Protein AF-A0A354J8F4-F1 (afdb_monomer_lite)

Foldseek 3Di:
DPDDPPDDQADDDWDWDAAQQGIAIPVPGHDGRHHPVNVVDDPPDDDDDDDDADPPDPDPDDDDDDEAPGHDDRHHDDDDDDDDDPVVD

pLDDT: mean 89.13, std 8.0, range [50.72, 97.62]

Radius of gyration: 17.04 Å; chains: 1; bounding box: 40×31×51 Å

Secondary structure (DSSP, 8-state)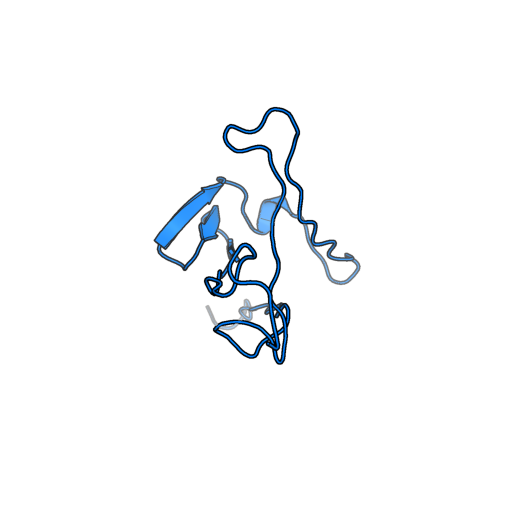:
--S-TTS--------EEEETTEEEETTTEEEE---TTTTT--TT----------TTSTT-S------TTSSSS------------GGG-

Structure (mmCIF, N/CA/C/O backbone):
data_AF-A0A354J8F4-F1
#
_entry.id   AF-A0A354J8F4-F1
#
loop_
_atom_site.group_PDB
_atom_site.id
_atom_site.type_symbol
_atom_site.label_atom_id
_atom_site.label_alt_id
_atom_site.label_comp_id
_atom_site.label_asym_id
_atom_site.label_entity_id
_atom_site.label_seq_id
_atom_site.pdbx_PDB_ins_code
_atom_site.Cartn_x
_atom_site.Cartn_y
_atom_site.Cartn_z
_atom_site.occupancy
_atom_site.B_iso_or_equiv
_atom_site.auth_seq_id
_atom_site.auth_comp_id
_atom_site.auth_asym_id
_atom_site.auth_atom_id
_atom_site.pdbx_PDB_model_num
ATOM 1 N N . GLN A 1 1 ? 20.345 -8.529 -23.845 1.00 61.41 1 GLN A N 1
ATOM 2 C CA . GLN A 1 1 ? 20.094 -7.640 -22.693 1.00 61.41 1 GLN A CA 1
ATOM 3 C C . GLN A 1 1 ? 18.645 -7.829 -22.272 1.00 61.41 1 GLN A C 1
ATOM 5 O O . GLN A 1 1 ? 17.790 -7.785 -23.144 1.00 61.41 1 GLN A O 1
ATOM 10 N N . TRP A 1 2 ? 18.391 -8.141 -20.999 1.00 76.38 2 TRP A N 1
ATOM 11 C CA . TRP A 1 2 ? 17.062 -8.533 -20.501 1.00 76.38 2 TRP A CA 1
ATOM 12 C C . TRP A 1 2 ? 16.182 -7.332 -20.100 1.00 76.38 2 TRP A C 1
ATOM 14 O O . TRP A 1 2 ? 14.983 -7.365 -20.351 1.00 76.38 2 TRP A O 1
ATOM 24 N N . TRP A 1 3 ? 16.772 -6.237 -19.595 1.00 79.69 3 TRP A N 1
ATOM 25 C CA . TRP A 1 3 ? 16.065 -4.988 -19.269 1.00 79.69 3 TRP A CA 1
ATOM 26 C C . TRP A 1 3 ? 16.924 -3.742 -19.592 1.00 79.69 3 TRP A C 1
ATOM 28 O O . TRP A 1 3 ? 18.153 -3.810 -19.457 1.00 79.69 3 TRP A O 1
ATOM 38 N N . PRO A 1 4 ? 16.347 -2.613 -20.059 1.00 84.69 4 PRO A N 1
ATOM 39 C CA . PRO A 1 4 ? 17.101 -1.387 -20.333 1.00 84.69 4 PRO A CA 1
ATOM 40 C C . PRO A 1 4 ? 17.666 -0.746 -19.061 1.00 84.69 4 PRO A C 1
ATOM 42 O O . PRO A 1 4 ? 16.934 -0.510 -18.105 1.00 84.69 4 PRO A O 1
ATOM 45 N N . GLU A 1 5 ? 18.940 -0.347 -19.087 1.00 82.50 5 GLU A N 1
ATOM 46 C CA . GLU A 1 5 ? 19.608 0.269 -17.924 1.00 82.50 5 GLU A CA 1
ATOM 47 C C . GLU A 1 5 ? 18.980 1.598 -17.480 1.00 82.50 5 GLU A C 1
ATOM 49 O O . GLU A 1 5 ? 19.114 2.004 -16.331 1.00 82.50 5 GLU A O 1
ATOM 54 N N . ARG A 1 6 ? 18.278 2.276 -18.394 1.00 84.69 6 ARG A N 1
ATOM 55 C CA . ARG A 1 6 ? 17.610 3.561 -18.136 1.00 84.69 6 ARG A CA 1
ATOM 56 C C . ARG A 1 6 ? 16.293 3.428 -17.372 1.00 84.69 6 ARG A C 1
ATOM 58 O O . ARG A 1 6 ? 15.701 4.447 -17.032 1.00 84.69 6 ARG A O 1
ATOM 65 N N . LEU A 1 7 ? 15.800 2.207 -17.173 1.00 83.88 7 LEU A N 1
ATOM 66 C CA . LEU A 1 7 ? 14.570 1.941 -16.436 1.00 83.88 7 LEU A CA 1
ATOM 67 C C . LEU A 1 7 ? 14.891 1.510 -15.003 1.00 83.88 7 LEU A C 1
ATOM 69 O O . LEU A 1 7 ? 15.980 1.013 -14.718 1.00 83.88 7 LEU A O 1
ATOM 73 N N . ASN A 1 8 ? 13.918 1.683 -14.107 1.00 83.12 8 ASN A N 1
ATOM 74 C CA . ASN A 1 8 ? 14.040 1.254 -12.717 1.00 83.12 8 ASN A CA 1
ATOM 75 C C . ASN A 1 8 ? 14.277 -0.266 -12.662 1.00 83.12 8 ASN A C 1
ATOM 77 O O . ASN A 1 8 ? 13.530 -1.032 -13.272 1.00 83.12 8 ASN A O 1
ATOM 81 N N . GLN A 1 9 ? 15.326 -0.677 -11.948 1.00 82.81 9 GLN A N 1
ATOM 82 C CA . GLN A 1 9 ? 15.747 -2.081 -11.791 1.00 82.81 9 GLN A CA 1
ATOM 83 C C . GLN A 1 9 ? 15.674 -2.568 -10.338 1.00 82.81 9 GLN A C 1
ATOM 85 O O . GLN A 1 9 ? 15.668 -3.770 -10.099 1.00 82.81 9 GLN A O 1
ATOM 90 N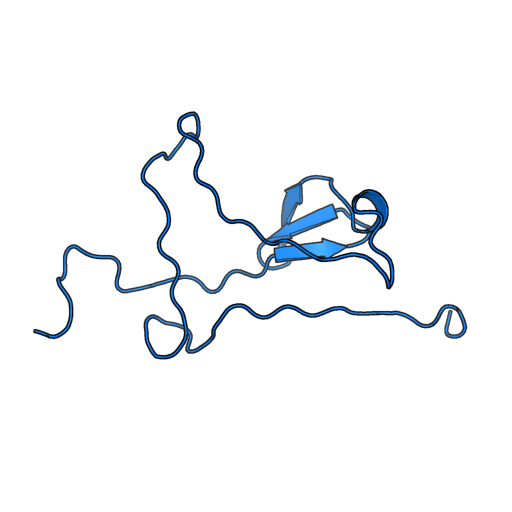 N . TYR A 1 10 ? 15.594 -1.629 -9.395 1.00 86.06 10 TYR A N 1
ATOM 91 C CA . TYR A 1 10 ? 15.576 -1.868 -7.958 1.00 86.06 10 TYR A CA 1
ATOM 92 C C . TYR A 1 10 ? 14.354 -1.180 -7.350 1.00 86.06 10 TYR A C 1
ATOM 94 O O . TYR A 1 10 ? 13.913 -0.131 -7.836 1.00 86.06 10 TYR A O 1
ATOM 102 N N . GLY A 1 11 ? 13.808 -1.760 -6.290 1.00 87.62 11 GLY A N 1
ATOM 103 C CA . GLY A 1 11 ? 12.591 -1.315 -5.631 1.00 87.62 11 GLY A CA 1
ATOM 104 C C . GLY A 1 11 ? 12.642 -1.575 -4.131 1.00 87.62 11 GLY A C 1
ATOM 105 O O . GLY A 1 11 ? 13.152 -2.587 -3.668 1.00 87.62 11 GLY A O 1
ATOM 106 N N . LEU A 1 12 ? 12.078 -0.654 -3.353 1.00 91.62 12 LEU A N 1
ATOM 107 C CA . LEU A 1 12 ? 11.978 -0.809 -1.904 1.00 91.62 12 LEU A CA 1
ATOM 108 C C . LEU A 1 12 ? 10.724 -1.612 -1.547 1.00 91.62 12 LEU A C 1
ATOM 110 O O . LEU A 1 12 ? 9.634 -1.278 -2.015 1.00 91.62 12 LEU A O 1
ATOM 114 N N . LEU A 1 13 ? 10.842 -2.594 -0.649 1.00 94.31 13 LEU A N 1
ATOM 115 C CA . LEU A 1 13 ? 9.669 -3.157 0.016 1.00 94.31 13 LEU A CA 1
ATOM 116 C C . LEU A 1 13 ? 9.117 -2.137 1.011 1.00 94.31 13 LEU A C 1
ATOM 118 O O . LEU A 1 13 ? 9.785 -1.789 1.984 1.00 94.31 13 LEU A O 1
ATOM 122 N N . LYS A 1 14 ? 7.893 -1.672 0.762 1.00 94.25 14 LYS A N 1
ATOM 123 C CA . LYS A 1 14 ? 7.191 -0.726 1.632 1.00 94.25 14 LYS A CA 1
ATOM 124 C C . LYS A 1 14 ? 6.033 -1.391 2.352 1.00 94.25 14 LYS A C 1
ATOM 126 O O . LYS A 1 14 ? 5.253 -2.117 1.738 1.00 94.25 14 LYS A O 1
ATOM 131 N N . THR A 1 15 ? 5.914 -1.110 3.647 1.00 95.94 15 THR A N 1
ATOM 132 C CA . THR A 1 15 ? 4.795 -1.573 4.475 1.00 95.94 15 THR A CA 1
ATOM 133 C C . THR A 1 15 ? 3.976 -0.378 4.933 1.00 95.94 15 THR A C 1
ATOM 135 O O . THR A 1 15 ? 4.479 0.455 5.677 1.00 95.94 15 THR A O 1
ATOM 138 N N . LEU A 1 16 ? 2.716 -0.304 4.507 1.00 96.38 16 LEU A N 1
ATOM 139 C CA . LEU A 1 16 ? 1.745 0.660 5.021 1.00 96.38 16 LEU A CA 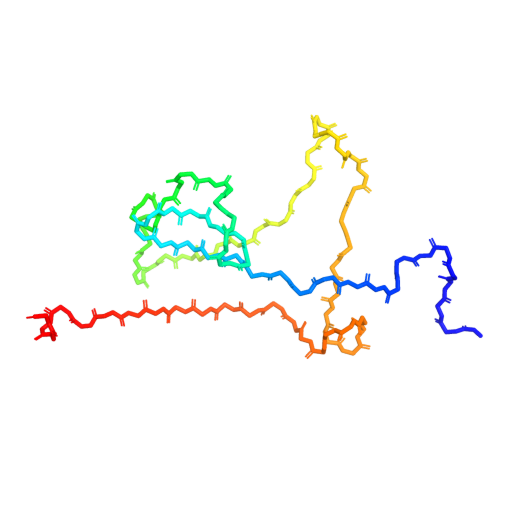1
ATOM 140 C C . LEU A 1 16 ? 0.970 0.012 6.173 1.00 96.38 16 LEU A C 1
ATOM 142 O O . LEU A 1 16 ? 0.422 -1.078 6.006 1.00 96.38 16 LEU A O 1
ATOM 146 N N . ILE A 1 17 ? 0.926 0.672 7.326 1.00 96.50 17 ILE A N 1
ATOM 147 C CA . ILE A 1 17 ? 0.212 0.206 8.517 1.00 96.50 17 ILE A CA 1
ATOM 148 C C . ILE A 1 17 ? -0.812 1.269 8.894 1.00 96.50 17 ILE A C 1
ATOM 150 O O . ILE A 1 17 ? -0.472 2.445 8.981 1.00 96.50 17 ILE A O 1
ATOM 154 N N . ILE A 1 18 ? -2.050 0.837 9.128 1.00 96.06 18 ILE A N 1
ATOM 155 C CA . ILE A 1 18 ? -3.138 1.668 9.644 1.00 96.06 18 ILE A CA 1
ATOM 156 C C . ILE A 1 18 ? -3.604 1.015 10.943 1.00 96.06 18 ILE A C 1
ATOM 158 O O . ILE A 1 18 ? -3.980 -0.159 10.942 1.00 96.06 18 ILE A O 1
ATOM 162 N N . ASN A 1 19 ? -3.525 1.742 12.053 1.00 94.56 19 ASN A N 1
ATOM 163 C CA . ASN A 1 19 ? -3.914 1.264 13.378 1.00 94.56 19 ASN A CA 1
ATOM 164 C C . ASN A 1 19 ? -4.628 2.377 14.166 1.00 94.56 19 ASN A C 1
ATOM 166 O O . ASN A 1 19 ? -4.961 3.420 13.606 1.00 94.56 19 ASN A O 1
ATOM 170 N N . SER A 1 20 ? -4.876 2.156 15.456 1.00 93.94 20 SER A N 1
ATOM 171 C CA . SER A 1 20 ? -5.553 3.122 16.332 1.00 93.94 20 SER A CA 1
ATOM 172 C C . SER A 1 20 ? -4.734 4.383 16.647 1.00 93.94 20 SER A C 1
ATOM 174 O O . SER A 1 20 ? -5.264 5.331 17.214 1.00 93.94 20 SER A O 1
ATOM 176 N N . GLU A 1 21 ? -3.435 4.400 16.333 1.00 93.94 21 GLU A N 1
ATOM 177 C CA . GLU A 1 21 ? -2.540 5.548 16.547 1.00 93.94 21 GLU A CA 1
ATOM 178 C C . GLU A 1 21 ? -2.364 6.401 15.279 1.00 93.94 21 GLU A C 1
ATOM 180 O O . GLU A 1 21 ? -1.905 7.541 15.359 1.00 93.94 21 GLU A O 1
ATOM 185 N N . GLY A 1 22 ? -2.725 5.867 14.108 1.00 96.25 22 GLY A N 1
ATOM 186 C CA . GLY A 1 22 ? -2.663 6.563 12.827 1.00 96.25 22 GLY A CA 1
ATOM 187 C C . GLY A 1 22 ? -2.185 5.670 11.684 1.00 96.25 22 GLY A C 1
ATOM 188 O O . GLY A 1 22 ? -2.256 4.439 11.739 1.00 96.25 22 GLY A O 1
ATOM 189 N N . THR A 1 23 ? -1.675 6.309 10.631 1.00 97.62 23 THR A N 1
ATOM 190 C CA . THR A 1 23 ? -1.135 5.635 9.447 1.00 97.62 23 THR A CA 1
ATOM 191 C C . THR 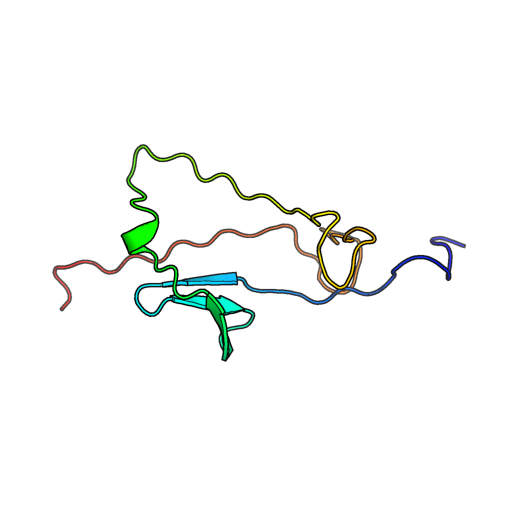A 1 23 ? 0.363 5.887 9.330 1.00 97.62 23 THR A C 1
ATOM 193 O O . THR A 1 23 ? 0.811 7.037 9.259 1.00 97.62 23 THR A O 1
ATOM 196 N N . CYS A 1 24 ? 1.152 4.818 9.250 1.00 97.06 24 CYS A N 1
ATOM 197 C CA . CYS A 1 24 ? 2.604 4.893 9.137 1.00 97.06 24 CYS A CA 1
ATOM 198 C C . CYS A 1 24 ? 3.162 4.012 8.015 1.00 97.06 24 CYS A C 1
ATOM 200 O O . CYS A 1 24 ? 2.538 3.046 7.569 1.00 97.06 24 CYS A O 1
ATOM 202 N N . ILE A 1 25 ? 4.359 4.368 7.553 1.00 96.25 25 ILE A N 1
ATOM 203 C CA . ILE A 1 25 ? 5.155 3.572 6.621 1.00 96.25 25 ILE A CA 1
ATOM 204 C C . ILE A 1 25 ? 6.345 2.962 7.360 1.00 96.25 25 ILE A C 1
ATOM 206 O O . ILE A 1 25 ? 6.990 3.608 8.190 1.00 96.25 25 ILE A O 1
ATOM 210 N N . ASP A 1 26 ? 6.613 1.696 7.043 1.00 95.31 26 ASP A N 1
ATOM 211 C CA . ASP A 1 26 ? 7.741 0.893 7.522 1.00 95.31 26 ASP A CA 1
ATOM 212 C C . ASP A 1 26 ? 7.833 0.819 9.062 1.00 95.31 26 ASP A C 1
ATOM 214 O O . ASP A 1 26 ? 8.899 0.589 9.626 1.00 95.31 26 ASP A O 1
ATOM 218 N N . GLY A 1 27 ? 6.703 1.020 9.754 1.00 87.12 27 GLY A N 1
ATOM 219 C CA . GLY A 1 27 ? 6.571 0.919 11.212 1.00 87.12 27 GLY A CA 1
ATOM 220 C C . GLY A 1 27 ? 7.192 2.058 12.026 1.00 87.12 27 GLY A C 1
ATOM 221 O O . GLY A 1 27 ? 7.065 2.043 13.246 1.00 87.12 27 GLY A O 1
ATOM 222 N N . GLY A 1 28 ? 7.847 3.035 11.392 1.00 86.00 28 GLY A N 1
ATOM 223 C CA . GLY A 1 28 ? 8.569 4.103 12.098 1.00 86.00 28 GLY A CA 1
ATOM 224 C C . GLY A 1 28 ? 8.152 5.526 11.733 1.00 86.00 28 GLY A C 1
ATOM 225 O O . GLY A 1 28 ? 8.316 6.433 12.545 1.00 86.00 28 GLY A O 1
ATOM 226 N N . SER A 1 29 ? 7.622 5.755 10.529 1.00 91.88 29 SER A N 1
ATOM 227 C CA . SER A 1 29 ? 7.294 7.105 10.058 1.00 91.88 29 SER A CA 1
ATOM 228 C C . SER A 1 29 ? 5.792 7.275 9.895 1.00 91.88 29 SER A C 1
ATOM 230 O O . SER A 1 29 ? 5.206 6.734 8.959 1.00 91.88 29 SER A O 1
ATOM 232 N N . THR A 1 30 ? 5.167 8.042 10.789 1.00 94.81 30 THR A N 1
ATOM 233 C CA . THR A 1 30 ? 3.767 8.457 10.640 1.00 94.81 30 THR A CA 1
ATOM 234 C C . THR A 1 30 ? 3.633 9.382 9.437 1.00 94.81 30 THR A C 1
ATOM 236 O O . THR A 1 30 ? 4.354 10.373 9.325 1.00 94.81 30 THR A O 1
ATOM 239 N N . ILE A 1 31 ? 2.709 9.051 8.538 1.00 95.81 31 ILE A N 1
ATOM 240 C CA . ILE A 1 31 ? 2.456 9.800 7.300 1.00 95.81 31 ILE A CA 1
ATOM 241 C C . ILE A 1 31 ? 1.048 10.403 7.245 1.00 95.81 31 ILE A C 1
ATOM 243 O O . ILE A 1 31 ? 0.800 11.285 6.430 1.00 95.81 31 ILE A O 1
ATOM 247 N N . SER A 1 32 ? 0.129 9.944 8.099 1.00 96.62 32 SER A N 1
ATOM 248 C CA . SER A 1 32 ? -1.208 10.517 8.261 1.00 96.62 32 SER A CA 1
ATOM 249 C C . SER A 1 32 ? -1.743 10.232 9.665 1.00 96.62 32 SER A C 1
ATOM 251 O O . SER A 1 32 ? -1.392 9.221 10.276 1.00 96.62 32 SER A O 1
ATOM 253 N N . SER A 1 33 ? -2.613 11.111 10.164 1.00 97.25 33 SER A N 1
ATOM 254 C CA . SER A 1 33 ? -3.361 10.913 11.409 1.00 97.25 33 SER A CA 1
ATOM 255 C C . SER A 1 33 ? -4.568 9.983 11.254 1.00 97.25 33 SER A C 1
ATOM 257 O O . SER A 1 33 ? -5.204 9.683 12.254 1.00 97.25 33 SER A O 1
ATOM 259 N N . THR A 1 34 ? -4.900 9.551 10.031 1.00 97.62 34 THR A N 1
ATOM 260 C CA . THR A 1 34 ? -6.015 8.627 9.769 1.00 97.62 34 THR A CA 1
ATOM 261 C C . THR A 1 34 ? -5.809 7.310 10.510 1.00 97.62 34 THR A C 1
ATOM 263 O O . THR A 1 34 ? -4.788 6.647 10.300 1.00 97.62 34 THR A O 1
ATOM 266 N N . THR A 1 35 ? -6.776 6.925 11.339 1.00 96.94 35 THR A N 1
ATOM 267 C CA . THR A 1 35 ? -6.753 5.676 12.109 1.00 96.94 35 THR A CA 1
ATOM 268 C C . THR A 1 35 ? -7.613 4.588 11.463 1.00 96.94 35 THR A C 1
ATOM 270 O O . THR A 1 35 ? -8.316 4.818 10.477 1.00 96.94 35 THR A O 1
ATOM 273 N N . ILE A 1 36 ? -7.562 3.369 12.008 1.00 94.12 36 ILE A N 1
ATOM 274 C CA . ILE A 1 36 ? -8.420 2.267 11.548 1.00 94.12 36 ILE A CA 1
ATOM 275 C C . ILE A 1 36 ? -9.905 2.523 11.852 1.00 94.12 36 ILE A C 1
ATOM 277 O O . ILE A 1 36 ? -10.770 2.104 11.085 1.00 94.12 36 ILE A O 1
ATOM 281 N N . GLU A 1 37 ? -10.205 3.250 12.930 1.00 94.56 37 GLU A N 1
ATOM 282 C CA . GLU A 1 37 ? -11.562 3.644 13.309 1.00 94.56 37 GLU A CA 1
ATOM 283 C C . GLU A 1 37 ? -12.158 4.652 12.318 1.00 94.56 37 GLU A C 1
ATOM 285 O O . GLU A 1 37 ? -13.337 4.539 11.981 1.00 94.56 37 GLU A O 1
ATOM 290 N N . ASP A 1 38 ? -11.343 5.572 11.785 1.00 96.62 38 ASP A N 1
ATOM 291 C CA . ASP A 1 38 ? -11.774 6.553 10.776 1.00 96.62 38 ASP A CA 1
ATOM 292 C C . ASP A 1 38 ? -12.256 5.891 9.477 1.00 96.62 38 ASP A C 1
ATOM 294 O O . ASP A 1 38 ? -13.099 6.439 8.765 1.00 96.62 38 ASP A O 1
ATOM 298 N N . LEU A 1 39 ? -11.726 4.706 9.152 1.00 93.81 39 LEU A N 1
ATOM 299 C CA . LEU A 1 39 ? -12.092 3.972 7.940 1.00 93.81 39 LEU A CA 1
ATOM 300 C C . LEU A 1 39 ? -13.453 3.273 8.048 1.00 93.81 39 LEU A C 1
ATOM 302 O O . LEU A 1 39 ? -13.999 2.883 7.017 1.00 93.81 39 LEU A O 1
ATOM 306 N N . ALA A 1 40 ? -13.982 3.100 9.267 1.00 92.31 40 ALA A N 1
ATOM 307 C CA . ALA A 1 40 ? -15.273 2.466 9.547 1.00 92.31 40 ALA A CA 1
ATOM 308 C C . ALA A 1 40 ? -15.488 1.120 8.815 1.00 92.31 40 ALA A C 1
ATOM 310 O O . ALA A 1 40 ? -16.584 0.824 8.340 1.00 92.31 40 ALA A O 1
ATOM 311 N N . ILE A 1 41 ? -14.429 0.309 8.705 1.00 90.94 41 ILE A N 1
ATOM 312 C CA . ILE A 1 41 ? -14.456 -0.976 7.993 1.00 90.94 41 ILE A CA 1
ATOM 313 C C . ILE A 1 41 ? -15.172 -2.025 8.846 1.00 90.94 41 ILE A C 1
ATOM 315 O O . ILE A 1 41 ? -14.813 -2.260 10.000 1.00 90.94 41 ILE A O 1
ATOM 319 N N . ASP A 1 42 ? -16.134 -2.713 8.240 1.00 89.44 42 ASP A N 1
ATOM 320 C CA . ASP A 1 42 ? -16.843 -3.848 8.827 1.00 89.44 42 ASP A CA 1
ATOM 321 C C . ASP A 1 42 ? -16.808 -5.093 7.921 1.00 89.44 42 ASP A C 1
ATOM 323 O O . ASP A 1 42 ? -16.172 -5.119 6.867 1.00 89.44 42 ASP A O 1
ATOM 327 N N . TYR A 1 43 ? -17.511 -6.152 8.330 1.00 87.94 43 TYR A N 1
ATOM 328 C CA . TYR A 1 43 ? -17.560 -7.433 7.615 1.00 87.94 43 TYR A CA 1
ATOM 329 C C . TYR A 1 43 ? -18.202 -7.361 6.218 1.00 87.94 43 TYR A C 1
ATOM 331 O O . TYR A 1 43 ? -18.088 -8.313 5.447 1.00 87.94 43 TYR A O 1
ATOM 339 N N . SER A 1 44 ? -18.902 -6.271 5.898 1.00 94.19 44 SER A N 1
ATOM 340 C CA . SER A 1 44 ? -19.552 -6.044 4.604 1.00 94.19 44 SER A CA 1
ATOM 341 C C . SER A 1 44 ? -18.736 -5.139 3.677 1.00 94.19 44 SER A C 1
ATOM 343 O O . SER A 1 44 ? -19.039 -5.004 2.490 1.00 94.19 44 SER A O 1
ATOM 345 N N . SER A 1 45 ? -17.685 -4.523 4.212 1.00 93.06 45 SER A N 1
ATOM 346 C CA . SER A 1 45 ? -16.898 -3.512 3.526 1.00 93.06 45 SER A CA 1
ATOM 347 C C . SER A 1 45 ? -15.976 -4.121 2.468 1.00 93.06 45 SER A C 1
ATOM 349 O O . SER A 1 45 ? -15.272 -5.102 2.702 1.00 93.06 45 SER A O 1
ATOM 351 N N . THR A 1 46 ? -15.929 -3.498 1.289 1.00 93.69 46 THR A N 1
ATOM 352 C CA . THR A 1 46 ? -14.933 -3.813 0.255 1.00 93.69 46 THR A CA 1
ATOM 353 C C . THR A 1 46 ? -13.751 -2.859 0.377 1.00 93.69 46 THR A C 1
ATOM 355 O O . THR A 1 46 ? -13.916 -1.645 0.271 1.00 93.69 46 THR A O 1
ATOM 358 N N . ILE A 1 47 ? -12.545 -3.399 0.547 1.00 90.75 47 ILE A N 1
ATOM 359 C CA . ILE A 1 47 ? -11.327 -2.591 0.651 1.00 90.75 47 ILE A CA 1
ATOM 360 C C . ILE A 1 47 ? -10.795 -2.299 -0.753 1.00 90.75 47 ILE A C 1
ATOM 362 O O . ILE A 1 47 ? -10.347 -3.197 -1.464 1.00 90.75 47 ILE A O 1
ATOM 366 N N . THR A 1 48 ? -10.819 -1.024 -1.143 1.00 92.69 48 THR A N 1
ATOM 367 C CA . THR A 1 48 ? -10.183 -0.554 -2.380 1.00 92.69 48 THR A CA 1
ATOM 368 C C . THR A 1 48 ? -8.835 0.066 -2.050 1.00 92.69 48 THR A C 1
ATOM 370 O O . THR A 1 48 ? -8.773 1.088 -1.372 1.00 92.69 48 THR A O 1
ATOM 373 N N . PHE A 1 49 ? -7.758 -0.522 -2.567 1.00 91.69 49 PHE A N 1
ATOM 374 C CA . PHE A 1 49 ? -6.417 0.040 -2.449 1.00 91.69 49 PHE A CA 1
ATOM 375 C C . PHE A 1 49 ? -5.994 0.670 -3.778 1.00 91.69 49 PHE A C 1
ATOM 377 O O . PHE A 1 49 ? -5.997 0.004 -4.815 1.00 91.69 49 PHE A O 1
ATOM 384 N N . ARG A 1 50 ? -5.669 1.966 -3.758 1.00 93.31 50 ARG A N 1
ATOM 385 C CA . ARG A 1 50 ? -5.332 2.751 -4.951 1.00 93.31 50 ARG A CA 1
ATOM 386 C C . ARG A 1 50 ? -3.964 3.398 -4.796 1.00 93.31 50 ARG A C 1
ATOM 388 O O . ARG A 1 50 ? -3.687 4.025 -3.781 1.00 93.31 50 ARG A O 1
ATOM 395 N N . PHE A 1 51 ? -3.168 3.308 -5.854 1.00 91.94 51 PHE A N 1
ATOM 396 C CA . PHE A 1 51 ? -1.969 4.115 -6.036 1.00 91.94 51 PHE A CA 1
ATOM 397 C C . PHE A 1 51 ? -2.282 5.262 -6.989 1.00 91.94 51 PHE A C 1
ATOM 399 O O . PHE A 1 51 ? -2.848 5.041 -8.061 1.00 91.94 51 PHE A O 1
ATOM 406 N N . GLU A 1 52 ? -1.901 6.478 -6.618 1.00 92.31 52 GLU A N 1
ATOM 407 C CA . GLU A 1 52 ? -2.045 7.651 -7.472 1.00 92.31 52 GLU A CA 1
ATOM 408 C C . GLU A 1 52 ? -0.860 8.601 -7.304 1.00 92.31 52 GLU A C 1
ATOM 410 O O . GLU A 1 52 ? -0.268 8.702 -6.232 1.00 92.31 52 GLU A O 1
ATOM 415 N N . VAL A 1 53 ? -0.512 9.293 -8.391 1.00 92.56 53 VAL A N 1
ATOM 416 C CA . VAL A 1 53 ? 0.482 10.373 -8.397 1.00 92.56 53 VAL A CA 1
ATOM 417 C C . VAL A 1 53 ? -0.205 11.621 -8.959 1.00 92.56 53 VAL A C 1
ATOM 419 O O . VAL A 1 53 ? -0.230 11.801 -10.181 1.00 92.56 53 VAL A O 1
ATOM 422 N N . PRO A 1 54 ? -0.834 12.447 -8.100 1.00 91.38 54 PRO A N 1
ATOM 423 C CA . PRO A 1 54 ? -1.493 13.676 -8.530 1.00 91.38 54 PRO A CA 1
ATOM 424 C C . PRO A 1 54 ? -0.539 14.637 -9.257 1.00 91.38 54 PRO A C 1
ATOM 426 O O . PRO A 1 54 ? 0.670 14.674 -9.000 1.00 91.38 54 PRO A O 1
ATOM 429 N N . LYS A 1 55 ? -1.082 15.422 -10.194 1.00 91.00 55 LYS A N 1
ATOM 430 C CA . LYS A 1 55 ? -0.295 16.333 -11.051 1.00 91.00 55 LYS A CA 1
ATOM 431 C C . LYS A 1 55 ? 0.352 17.483 -10.280 1.00 91.00 55 LYS A C 1
ATOM 433 O O . LYS A 1 55 ? 1.344 18.037 -10.735 1.00 91.00 55 LYS A O 1
ATOM 438 N N . ASP A 1 56 ? -0.238 17.835 -9.150 1.00 90.94 56 ASP A N 1
ATOM 439 C CA . ASP A 1 56 ? 0.152 18.894 -8.226 1.00 90.94 56 ASP A CA 1
ATOM 440 C C . ASP A 1 56 ? 1.071 18.399 -7.096 1.00 90.94 56 ASP A C 1
ATOM 442 O O . ASP A 1 56 ? 1.434 19.172 -6.212 1.00 90.94 56 ASP A O 1
ATOM 446 N N . THR A 1 57 ? 1.497 17.131 -7.124 1.00 87.00 57 THR A N 1
ATOM 447 C CA . THR A 1 57 ? 2.510 16.634 -6.184 1.00 87.00 57 THR A CA 1
ATOM 448 C C . THR A 1 57 ? 3.893 17.218 -6.457 1.00 87.00 57 THR A C 1
ATOM 450 O O . THR A 1 57 ? 4.253 17.524 -7.593 1.00 87.00 57 THR A O 1
ATOM 453 N N . ALA A 1 58 ? 4.714 17.299 -5.404 1.00 87.25 58 ALA A N 1
ATOM 454 C CA . ALA A 1 58 ? 6.092 17.785 -5.496 1.00 87.25 58 ALA A CA 1
ATOM 455 C C . ALA A 1 58 ? 6.967 16.981 -6.479 1.00 87.25 58 ALA A C 1
ATOM 457 O O . ALA A 1 58 ? 7.897 17.534 -7.056 1.00 87.25 58 ALA A O 1
ATOM 458 N N . ASN A 1 59 ? 6.670 15.690 -6.671 1.00 83.88 59 ASN A N 1
ATOM 459 C CA . ASN A 1 59 ? 7.408 14.787 -7.555 1.00 83.88 59 ASN A CA 1
ATOM 460 C C . ASN A 1 59 ? 6.444 14.100 -8.532 1.00 83.88 59 ASN A C 1
ATOM 462 O O . ASN A 1 59 ? 6.174 12.902 -8.432 1.00 83.88 59 ASN A O 1
ATOM 466 N N . CYS A 1 60 ? 5.898 14.873 -9.467 1.00 84.62 60 CYS A N 1
ATOM 467 C CA . CYS A 1 60 ? 5.058 14.338 -10.529 1.00 84.62 60 CYS A CA 1
ATOM 468 C C . CYS A 1 60 ? 5.911 13.572 -11.566 1.00 84.62 60 CYS A C 1
ATOM 470 O O . CYS A 1 60 ? 7.004 13.996 -11.934 1.00 84.62 60 CYS A O 1
ATOM 472 N N . GLY A 1 61 ? 5.436 12.408 -12.026 1.00 83.19 61 GLY A N 1
ATOM 473 C CA . GLY A 1 61 ? 6.202 11.550 -12.951 1.00 83.19 61 GLY A CA 1
ATOM 474 C C . GLY A 1 61 ? 5.773 10.081 -12.993 1.00 83.19 61 GLY A C 1
ATOM 475 O O . GLY A 1 61 ? 6.123 9.365 -13.927 1.00 83.19 61 GLY A O 1
ATOM 476 N N . GLY A 1 62 ? 4.963 9.651 -12.022 1.00 86.06 62 GLY A N 1
ATOM 477 C CA . GLY A 1 62 ? 4.440 8.288 -11.917 1.00 86.06 62 GLY A CA 1
ATOM 478 C C . GLY A 1 62 ? 5.146 7.471 -10.8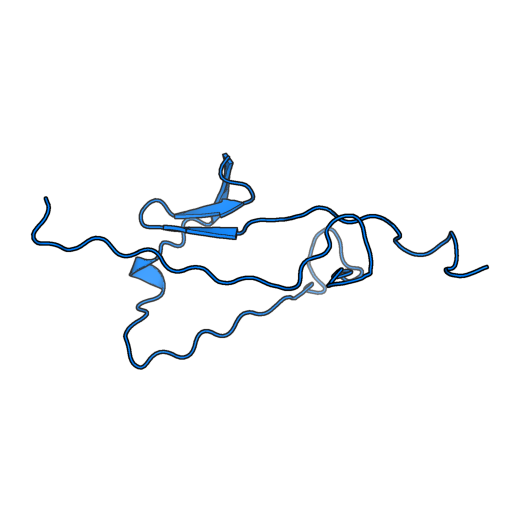37 1.00 86.06 62 GLY A C 1
ATOM 479 O O . GLY A 1 62 ? 6.020 7.967 -10.131 1.00 86.06 62 GLY A O 1
ATOM 480 N N . CYS A 1 63 ? 4.740 6.213 -10.687 1.00 89.00 63 CYS A N 1
ATOM 481 C CA . CYS A 1 63 ? 5.388 5.262 -9.789 1.00 89.00 63 CYS A CA 1
ATOM 482 C C . CYS A 1 63 ? 5.598 3.927 -10.511 1.00 89.00 63 CYS A C 1
ATOM 484 O O . CYS A 1 63 ? 4.849 3.579 -11.424 1.00 89.00 63 CYS A O 1
ATOM 486 N N . THR A 1 64 ? 6.641 3.194 -10.126 1.00 89.75 64 THR A N 1
ATOM 487 C CA . THR A 1 64 ? 6.896 1.830 -10.604 1.00 89.75 64 THR A CA 1
ATOM 488 C C . THR A 1 64 ? 6.589 0.866 -9.471 1.00 89.75 64 THR A C 1
ATOM 490 O O . THR A 1 64 ? 7.126 1.020 -8.376 1.00 89.75 64 THR A O 1
ATOM 493 N N . LEU A 1 65 ? 5.732 -0.116 -9.737 1.00 90.94 65 LEU A N 1
ATOM 494 C CA . LEU A 1 65 ? 5.449 -1.207 -8.813 1.00 90.94 65 LEU A CA 1
ATOM 495 C C . LEU A 1 65 ? 6.160 -2.462 -9.308 1.00 90.94 65 LEU A C 1
ATOM 497 O O . LEU A 1 65 ? 6.022 -2.844 -10.470 1.00 90.94 65 LEU A O 1
ATOM 501 N N . PHE A 1 66 ? 6.919 -3.073 -8.409 1.00 91.50 66 PHE A N 1
ATOM 502 C CA . PHE A 1 66 ? 7.586 -4.351 -8.611 1.00 91.50 66 PHE A CA 1
ATOM 503 C C . PHE A 1 66 ? 6.735 -5.447 -7.965 1.00 91.50 66 PHE A C 1
ATOM 505 O O . PHE A 1 66 ? 6.154 -5.227 -6.900 1.00 91.50 66 PHE A O 1
ATOM 512 N N . GLY A 1 67 ? 6.604 -6.583 -8.644 1.00 88.75 67 GLY A N 1
ATOM 513 C CA . GLY A 1 67 ? 5.806 -7.723 -8.199 1.00 88.75 67 GLY A CA 1
ATOM 514 C C . GLY A 1 67 ? 6.661 -8.977 -8.073 1.00 88.75 67 GLY A C 1
ATOM 515 O O . GLY A 1 67 ? 7.879 -8.908 -7.935 1.00 88.75 67 GLY A O 1
ATOM 516 N N . GLU A 1 68 ? 6.023 -10.138 -8.142 1.00 90.75 68 GLU A N 1
ATOM 517 C CA . GLU A 1 68 ? 6.747 -11.411 -8.168 1.00 90.75 68 GLU A CA 1
ATOM 518 C C . GLU A 1 68 ? 7.642 -11.501 -9.413 1.00 90.75 68 GLU A C 1
ATOM 520 O O . GLU A 1 68 ? 7.355 -10.903 -10.452 1.00 90.75 68 GLU A O 1
ATOM 525 N N . ASP A 1 69 ? 8.762 -12.208 -9.273 1.00 87.25 69 ASP A N 1
ATOM 526 C CA . ASP A 1 69 ? 9.763 -12.461 -10.318 1.00 87.25 69 ASP A CA 1
ATOM 527 C C . ASP A 1 69 ? 10.474 -11.222 -10.913 1.00 87.25 69 ASP A C 1
ATOM 529 O O . ASP A 1 69 ? 11.282 -11.361 -11.836 1.00 87.25 69 ASP A O 1
ATOM 533 N N . PHE A 1 70 ? 10.241 -10.010 -10.385 1.00 84.75 70 PHE A N 1
ATOM 534 C CA . PHE A 1 70 ? 10.876 -8.781 -10.876 1.00 84.75 70 PHE A CA 1
ATOM 535 C C . PHE A 1 70 ? 11.141 -7.752 -9.763 1.00 84.75 70 PHE A C 1
ATOM 537 O O . PHE A 1 70 ? 10.208 -7.257 -9.140 1.00 84.75 70 PHE A O 1
ATOM 544 N N . GLY A 1 71 ? 12.408 -7.367 -9.569 1.00 81.56 71 GLY A N 1
ATOM 545 C CA . GLY A 1 71 ? 12.859 -6.430 -8.528 1.00 81.56 71 GLY A CA 1
ATOM 546 C C . GLY A 1 71 ? 13.571 -7.123 -7.358 1.00 81.56 71 GLY A C 1
ATOM 547 O O . GLY A 1 71 ? 13.942 -8.292 -7.449 1.00 81.56 71 GLY A O 1
ATOM 548 N N . ASP A 1 72 ? 13.771 -6.400 -6.254 1.00 87.88 72 ASP A N 1
ATOM 549 C CA . ASP A 1 72 ? 14.560 -6.877 -5.100 1.00 87.88 72 ASP A CA 1
ATOM 550 C C . ASP A 1 72 ? 13.809 -7.845 -4.178 1.00 87.88 72 ASP A C 1
ATOM 552 O O . ASP A 1 72 ? 14.409 -8.583 -3.394 1.00 87.88 72 ASP A O 1
ATOM 556 N N . HIS A 1 73 ? 12.479 -7.839 -4.250 1.00 92.19 73 HIS A N 1
ATOM 557 C CA . HIS A 1 73 ? 11.616 -8.594 -3.356 1.00 92.19 73 HIS A CA 1
ATOM 558 C C . HIS A 1 73 ? 10.633 -9.419 -4.176 1.00 92.19 73 HIS A C 1
ATOM 560 O O . HIS A 1 73 ? 9.751 -8.865 -4.822 1.00 92.19 73 HIS A O 1
ATOM 566 N N . ASN A 1 74 ? 10.762 -10.747 -4.117 1.00 92.12 74 ASN A N 1
ATOM 567 C CA . ASN A 1 74 ? 9.857 -11.656 -4.815 1.00 92.12 74 ASN A CA 1
ATOM 568 C C . ASN A 1 74 ? 8.496 -11.734 -4.099 1.00 92.12 74 ASN A C 1
ATOM 570 O O . ASN A 1 74 ? 8.234 -12.659 -3.323 1.00 92.12 74 ASN A O 1
ATOM 574 N N . GLN A 1 75 ? 7.674 -10.696 -4.263 1.00 92.31 75 GLN A N 1
ATOM 575 C CA . GLN A 1 75 ? 6.396 -10.563 -3.577 1.00 92.31 75 GLN A CA 1
ATOM 576 C C . GLN A 1 75 ? 5.429 -9.650 -4.337 1.00 92.31 75 GLN A C 1
ATOM 578 O O . GLN A 1 75 ? 5.768 -8.518 -4.669 1.00 92.31 75 GLN A O 1
ATOM 583 N N . ALA A 1 76 ? 4.179 -10.088 -4.494 1.00 92.56 76 ALA A N 1
ATOM 584 C CA . ALA A 1 76 ? 3.080 -9.203 -4.865 1.00 92.56 76 ALA A CA 1
ATOM 585 C C . ALA A 1 76 ? 2.622 -8.327 -3.672 1.00 92.56 76 ALA A C 1
ATOM 587 O O . ALA A 1 76 ? 3.231 -8.291 -2.595 1.00 92.56 76 ALA A O 1
ATOM 588 N N . ILE A 1 77 ? 1.503 -7.620 -3.840 1.00 93.06 77 ILE A N 1
ATOM 589 C CA . ILE A 1 77 ? 0.866 -6.870 -2.752 1.00 93.06 77 ILE A CA 1
ATOM 590 C C . ILE A 1 77 ? 0.258 -7.858 -1.751 1.00 93.06 77 ILE A C 1
ATOM 592 O O . ILE A 1 77 ? -0.547 -8.713 -2.116 1.00 93.06 77 ILE A O 1
ATOM 596 N N . ARG A 1 78 ? 0.620 -7.721 -0.472 1.00 94.75 78 ARG A N 1
ATOM 597 C CA . ARG A 1 78 ? 0.062 -8.520 0.625 1.00 94.75 78 ARG A CA 1
ATOM 598 C C . ARG A 1 78 ? -0.765 -7.641 1.547 1.00 94.75 78 ARG A C 1
ATOM 600 O O . ARG A 1 78 ? -0.276 -6.625 2.029 1.00 94.75 78 ARG A O 1
ATOM 607 N N . VAL A 1 79 ? -1.981 -8.085 1.842 1.00 93.81 79 VAL A N 1
ATOM 608 C CA . VAL A 1 79 ? -2.861 -7.460 2.832 1.00 93.81 79 VAL A CA 1
ATOM 609 C C . VAL A 1 79 ? -2.947 -8.382 4.040 1.00 93.81 79 VAL A C 1
ATOM 611 O O . VAL A 1 79 ? -3.136 -9.589 3.892 1.00 93.81 79 VAL A O 1
ATOM 614 N N . LYS A 1 80 ? -2.765 -7.823 5.237 1.00 93.06 80 LYS A N 1
ATOM 615 C CA . LYS A 1 80 ? -2.872 -8.546 6.506 1.00 93.06 80 LYS A CA 1
ATOM 616 C C . LYS A 1 80 ? -3.790 -7.774 7.436 1.00 93.06 80 LYS A C 1
ATOM 618 O O . LYS A 1 80 ? -3.640 -6.566 7.582 1.00 93.06 80 LYS A O 1
ATOM 623 N N . THR A 1 81 ? -4.697 -8.490 8.080 1.00 90.06 81 THR A N 1
ATOM 624 C CA . THR A 1 81 ? -5.585 -7.955 9.110 1.00 90.06 81 THR A CA 1
ATOM 625 C C . THR A 1 81 ? -5.269 -8.643 10.425 1.00 90.06 81 THR A C 1
ATOM 627 O O . THR A 1 81 ? -5.182 -9.871 10.475 1.00 90.06 81 THR A O 1
ATOM 630 N N . PHE A 1 82 ? -5.113 -7.858 11.481 1.00 89.88 82 PHE A N 1
ATOM 631 C CA . PHE A 1 82 ? -4.935 -8.357 12.837 1.00 89.88 82 PHE A CA 1
ATOM 632 C C . PHE A 1 82 ? -6.189 -8.009 13.628 1.00 89.88 82 PHE A C 1
ATOM 634 O O . PHE A 1 82 ? -6.708 -6.903 13.500 1.00 89.88 82 PHE A O 1
ATOM 641 N N . TYR A 1 83 ? -6.682 -8.957 14.415 1.00 85.38 83 TYR A N 1
ATOM 642 C CA . TYR A 1 83 ? -7.800 -8.739 15.320 1.00 85.38 83 TYR A CA 1
ATOM 643 C C . TYR A 1 83 ? -7.373 -9.143 16.727 1.00 85.38 83 TYR A C 1
ATOM 645 O O . TYR A 1 83 ? -6.546 -10.039 16.897 1.00 85.38 83 TYR A O 1
ATOM 653 N N . THR A 1 84 ? -7.956 -8.485 17.720 1.00 83.69 84 THR A N 1
ATOM 654 C CA . THR A 1 84 ? -7.792 -8.831 19.131 1.00 83.69 84 THR A CA 1
ATOM 655 C C . THR A 1 84 ? -9.158 -9.236 19.653 1.00 83.69 84 THR A C 1
ATOM 657 O O . THR A 1 84 ? -10.117 -8.486 19.462 1.00 83.69 84 THR A O 1
ATOM 660 N N . ASP A 1 85 ? -9.269 -10.406 20.287 1.00 83.25 85 ASP A N 1
ATOM 661 C CA . ASP A 1 85 ? -10.522 -10.798 20.932 1.00 83.25 85 ASP A CA 1
ATOM 662 C C . ASP A 1 85 ? -10.778 -9.852 22.122 1.00 83.25 85 ASP A C 1
ATOM 664 O O . ASP A 1 85 ? -9.931 -9.748 23.015 1.00 83.25 85 ASP A O 1
ATOM 668 N N . PRO A 1 86 ? -11.926 -9.151 22.170 1.00 71.81 86 PRO A N 1
ATOM 669 C CA . PRO A 1 86 ? -12.281 -8.301 23.302 1.00 71.81 86 PRO A CA 1
ATOM 670 C C . PR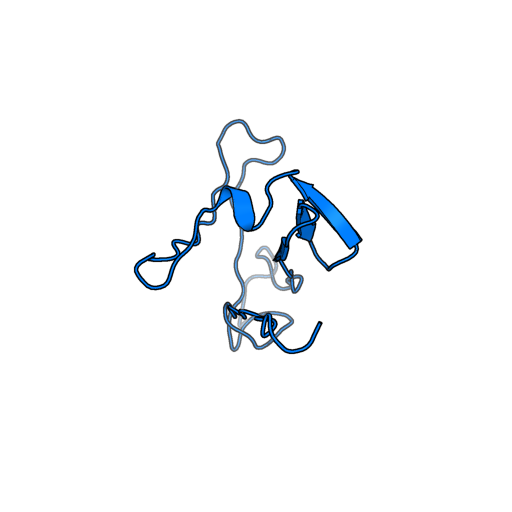O A 1 86 ? -12.277 -9.028 24.655 1.00 71.81 86 PRO A C 1
ATOM 672 O O . PRO A 1 86 ? -12.186 -8.370 25.687 1.00 71.81 86 PRO A O 1
ATOM 675 N N . LYS A 1 87 ? -12.402 -10.361 24.664 1.00 71.94 87 LYS A N 1
ATOM 676 C CA . LYS A 1 87 ? -12.460 -11.192 25.875 1.00 71.94 87 LYS A CA 1
ATOM 677 C C . LYS A 1 87 ? -11.095 -11.518 26.484 1.00 71.94 87 LYS A C 1
ATOM 679 O O . LYS A 1 87 ? -11.065 -12.047 27.589 1.00 71.94 87 LYS A O 1
ATOM 684 N N . GLU A 1 88 ? -9.997 -11.225 25.791 1.00 61.66 88 GLU A N 1
ATOM 685 C CA . GLU A 1 88 ? -8.631 -11.507 26.262 1.00 61.66 88 GLU A CA 1
ATOM 686 C C . GLU A 1 88 ? -7.910 -10.272 26.842 1.00 61.66 88 GLU A C 1
ATOM 688 O O . GLU A 1 88 ? -6.692 -10.299 27.024 1.00 61.66 88 GLU A O 1
ATOM 693 N N . LYS A 1 89 ? -8.643 -9.189 27.143 1.00 50.72 89 LYS A N 1
ATOM 694 C CA . LYS A 1 89 ? -8.120 -8.016 27.867 1.00 50.72 89 LYS A CA 1
ATOM 695 C C . LYS A 1 89 ? -8.365 -8.085 29.370 1.00 50.72 89 LYS A C 1
ATOM 697 O O . LYS A 1 89 ? -9.487 -8.467 29.769 1.00 50.72 89 LYS A O 1
#

Sequence (89 aa):
QWWPERLNQYGLLKTLIINSEGTCIDGGSTISSTTIEDLAIDYSSTITFRFEVPKDTANCGGCTLFGEDFGDHNQAIRVKTFYTDPKEK